Protein AF-A0A9D6GBI1-F1 (afdb_monomer_lite)

Structure (mmCIF, N/CA/C/O backbone):
data_AF-A0A9D6GBI1-F1
#
_entry.id   AF-A0A9D6GBI1-F1
#
loop_
_atom_site.group_PDB
_atom_site.id
_atom_site.type_symbol
_atom_site.label_atom_id
_atom_site.label_alt_id
_atom_site.label_comp_id
_atom_site.label_asym_id
_atom_site.label_entity_id
_atom_site.label_seq_id
_atom_site.pdbx_PDB_ins_code
_atom_site.Cartn_x
_atom_site.Cartn_y
_atom_site.Cartn_z
_atom_site.occupancy
_atom_site.B_iso_or_equiv
_atom_site.auth_seq_id
_atom_site.auth_comp_id
_atom_site.auth_asym_id
_atom_site.auth_atom_id
_atom_site.pdbx_PDB_model_num
ATOM 1 N N . MET A 1 1 ? 23.840 6.488 -0.657 1.00 52.56 1 MET A N 1
ATOM 2 C CA . MET A 1 1 ? 23.449 5.273 -1.412 1.00 52.56 1 MET A CA 1
ATOM 3 C C . MET A 1 1 ? 24.704 4.564 -1.901 1.00 52.56 1 MET A C 1
ATOM 5 O O . MET A 1 1 ? 25.555 5.214 -2.498 1.00 52.56 1 MET A O 1
ATOM 9 N N . ARG A 1 2 ? 24.852 3.261 -1.635 1.00 57.72 2 ARG A N 1
ATOM 10 C CA . ARG A 1 2 ? 25.979 2.455 -2.133 1.00 57.72 2 ARG A CA 1
ATOM 11 C C . ARG A 1 2 ? 25.788 2.256 -3.642 1.00 57.72 2 ARG A C 1
ATOM 13 O O . ARG A 1 2 ? 24.819 1.616 -4.038 1.00 57.72 2 ARG A O 1
ATOM 20 N N . LYS A 1 3 ? 26.649 2.847 -4.482 1.00 55.91 3 LYS A N 1
ATOM 21 C CA . LYS A 1 3 ? 26.580 2.658 -5.942 1.00 55.91 3 LYS A CA 1
ATOM 22 C C . LYS A 1 3 ? 26.798 1.180 -6.247 1.00 55.91 3 LYS A C 1
ATOM 24 O O . LYS A 1 3 ? 27.842 0.619 -5.922 1.00 55.91 3 LYS A O 1
ATOM 29 N N . SER A 1 4 ? 25.783 0.554 -6.820 1.00 63.25 4 SER A N 1
ATOM 30 C CA . SER A 1 4 ? 25.846 -0.823 -7.274 1.00 63.25 4 SER A CA 1
ATOM 31 C C . SER A 1 4 ? 26.293 -0.815 -8.735 1.00 63.25 4 SER A C 1
ATOM 33 O O . SER A 1 4 ? 25.525 -0.439 -9.615 1.00 63.25 4 SER A O 1
ATOM 35 N N . ASN A 1 5 ? 27.561 -1.139 -8.988 1.00 67.50 5 ASN A N 1
ATOM 36 C CA . ASN A 1 5 ? 28.131 -1.171 -10.337 1.00 67.50 5 ASN A CA 1
ATOM 37 C C . ASN A 1 5 ? 27.994 -2.582 -10.923 1.00 67.50 5 ASN A C 1
ATOM 39 O O . ASN A 1 5 ? 28.983 -3.299 -11.064 1.00 67.50 5 ASN A O 1
ATOM 43 N N . PHE A 1 6 ? 26.767 -3.002 -11.233 1.00 73.94 6 PHE A N 1
ATOM 44 C CA . PHE A 1 6 ? 26.541 -4.241 -11.976 1.00 73.94 6 PHE A CA 1
ATOM 45 C C . PHE A 1 6 ? 26.573 -3.963 -13.481 1.00 73.94 6 PHE A C 1
ATOM 47 O O . PHE A 1 6 ? 25.873 -3.082 -13.978 1.00 73.94 6 PHE A O 1
ATOM 54 N N . ALA A 1 7 ? 27.384 -4.723 -14.218 1.00 79.88 7 ALA A N 1
ATOM 55 C CA . ALA A 1 7 ? 27.409 -4.661 -15.673 1.00 79.88 7 ALA A CA 1
ATOM 56 C C . ALA A 1 7 ? 26.176 -5.381 -16.243 1.00 79.88 7 ALA A C 1
ATOM 58 O O . ALA A 1 7 ? 26.101 -6.610 -16.221 1.00 79.88 7 ALA A O 1
ATOM 59 N N . LEU A 1 8 ? 25.212 -4.618 -16.762 1.00 83.06 8 LEU A N 1
ATOM 60 C CA . LEU A 1 8 ? 24.061 -5.165 -17.476 1.00 83.06 8 LEU A CA 1
ATOM 61 C C . LEU A 1 8 ? 24.437 -5.415 -18.943 1.00 83.06 8 LEU A C 1
ATOM 63 O O . LEU A 1 8 ? 24.862 -4.497 -19.645 1.00 83.06 8 LEU A O 1
ATOM 67 N N . ARG A 1 9 ? 24.274 -6.653 -19.421 1.00 88.44 9 ARG A N 1
ATOM 68 C CA . ARG A 1 9 ? 24.448 -6.990 -20.841 1.00 88.44 9 ARG A CA 1
ATOM 69 C C . ARG A 1 9 ? 23.103 -6.910 -21.552 1.00 88.44 9 ARG A C 1
ATOM 71 O O . ARG A 1 9 ? 22.170 -7.619 -21.190 1.00 88.44 9 ARG A O 1
ATOM 78 N N . LEU A 1 10 ? 23.030 -6.067 -22.575 1.00 89.81 10 LEU A N 1
ATOM 79 C CA . LEU A 1 10 ? 21.877 -5.929 -23.462 1.00 89.81 10 LEU A CA 1
ATOM 80 C C . LEU A 1 10 ? 22.259 -6.395 -24.867 1.00 89.81 10 LEU A C 1
ATOM 82 O O . LEU A 1 10 ? 23.425 -6.299 -25.259 1.00 89.81 10 LEU A O 1
ATOM 86 N N . GLN A 1 11 ? 21.278 -6.870 -25.637 1.00 96.31 11 GLN A N 1
ATOM 87 C CA . GLN A 1 11 ? 21.483 -7.094 -27.067 1.00 96.31 11 GLN A CA 1
ATOM 88 C C . GLN A 1 11 ? 21.871 -5.769 -27.756 1.00 96.31 11 GLN A C 1
ATOM 90 O O . GLN A 1 11 ? 21.352 -4.720 -27.361 1.00 96.31 11 GLN A O 1
ATOM 95 N N . PRO A 1 12 ? 22.743 -5.779 -28.786 1.00 95.94 12 PRO A N 1
ATOM 96 C CA . PRO A 1 12 ? 23.213 -4.546 -29.425 1.00 95.94 12 PRO A CA 1
ATOM 97 C C . PRO A 1 12 ? 22.090 -3.652 -29.967 1.00 95.94 12 PRO A C 1
ATOM 99 O O . PRO A 1 12 ? 22.137 -2.436 -29.789 1.00 95.94 12 PRO A O 1
ATOM 102 N N . SER A 1 13 ? 21.059 -4.252 -30.569 1.00 97.25 13 SER A N 1
ATOM 103 C CA . SER A 1 13 ? 19.872 -3.547 -31.071 1.00 97.25 13 SER A CA 1
ATOM 104 C C . SER A 1 13 ? 19.112 -2.834 -29.950 1.00 97.25 13 SER A C 1
ATOM 106 O O . SER A 1 13 ? 18.790 -1.654 -30.062 1.00 97.25 13 SER A O 1
ATOM 108 N N . LEU A 1 14 ? 18.898 -3.523 -28.828 1.00 95.69 14 LEU A N 1
ATOM 109 C CA . LEU A 1 14 ? 18.207 -2.972 -27.665 1.00 95.69 14 LEU A CA 1
ATOM 110 C C . LEU A 1 14 ? 19.012 -1.848 -26.998 1.00 95.69 14 LEU A C 1
ATOM 112 O O . LEU A 1 14 ? 18.442 -0.841 -26.590 1.00 95.69 14 LEU A O 1
ATOM 116 N N . LEU A 1 15 ? 20.340 -1.986 -26.921 1.00 95.25 15 LEU A N 1
ATOM 117 C CA . LEU A 1 15 ? 21.212 -0.929 -26.406 1.00 95.25 15 LEU A CA 1
ATOM 118 C C . LEU A 1 15 ? 21.170 0.326 -27.291 1.00 95.25 15 LEU A C 1
ATOM 120 O O . LEU A 1 15 ? 21.195 1.441 -26.768 1.00 95.25 15 LEU A O 1
ATOM 124 N N . ALA A 1 16 ? 21.110 0.159 -28.615 1.00 96.44 16 ALA A N 1
ATOM 125 C CA . ALA A 1 16 ? 20.981 1.276 -29.545 1.00 96.44 16 ALA A CA 1
ATOM 126 C C . ALA A 1 16 ? 19.651 2.021 -29.350 1.00 96.44 16 ALA A C 1
ATOM 128 O O . ALA A 1 16 ? 19.655 3.250 -29.284 1.00 96.44 16 ALA A O 1
ATOM 129 N N . GLU A 1 17 ? 18.537 1.299 -29.182 1.00 97.44 17 GLU A N 1
ATOM 130 C CA . GLU A 1 17 ? 17.247 1.930 -28.874 1.00 97.44 17 GLU A CA 1
ATOM 131 C C . GLU A 1 17 ? 17.217 2.609 -27.508 1.00 97.44 17 GLU A C 1
ATOM 133 O O . GLU A 1 17 ? 16.812 3.765 -27.415 1.00 97.44 17 GLU A O 1
ATOM 138 N N . ALA A 1 18 ? 17.724 1.960 -26.459 1.00 95.88 18 ALA A N 1
ATOM 139 C CA . ALA A 1 18 ? 17.785 2.567 -25.132 1.00 95.88 18 ALA A CA 1
ATOM 140 C C . ALA A 1 18 ? 18.603 3.872 -25.134 1.00 95.88 18 ALA A C 1
ATOM 142 O O . ALA A 1 18 ? 18.240 4.833 -24.464 1.00 95.88 18 ALA A O 1
ATOM 143 N N . ARG A 1 19 ? 19.690 3.940 -25.918 1.00 96.69 19 ARG A N 1
ATOM 144 C CA . ARG A 1 19 ? 20.478 5.173 -26.094 1.00 96.69 19 ARG A CA 1
ATOM 145 C C . ARG A 1 19 ? 19.705 6.267 -26.821 1.00 96.69 19 ARG A C 1
ATOM 147 O O . ARG A 1 19 ? 19.788 7.417 -26.399 1.00 96.69 19 ARG A O 1
ATOM 154 N N . ARG A 1 20 ? 18.972 5.927 -27.887 1.00 97.88 20 ARG A N 1
ATOM 155 C CA . ARG A 1 20 ? 18.127 6.890 -28.612 1.00 97.88 20 ARG A CA 1
ATOM 156 C C . ARG A 1 20 ? 17.036 7.461 -27.714 1.00 97.88 20 ARG A C 1
ATOM 158 O O . ARG A 1 20 ? 16.893 8.677 -27.657 1.00 97.88 20 ARG A O 1
ATOM 165 N N . LEU A 1 21 ? 16.330 6.598 -26.983 1.00 97.56 21 LEU A N 1
ATOM 166 C CA . LEU A 1 21 ? 15.274 7.013 -26.063 1.00 97.56 21 LEU A CA 1
ATOM 167 C C . LEU A 1 21 ? 15.826 7.884 -24.929 1.00 97.56 21 LEU A C 1
ATOM 169 O O . LEU A 1 21 ? 15.318 8.973 -24.689 1.00 97.56 21 LEU A O 1
ATOM 173 N N . ALA A 1 22 ? 16.932 7.467 -24.306 1.00 97.62 22 ALA A N 1
ATOM 174 C CA . ALA A 1 22 ? 17.571 8.238 -23.241 1.00 97.62 22 ALA A CA 1
ATOM 175 C C . ALA A 1 22 ? 18.017 9.631 -23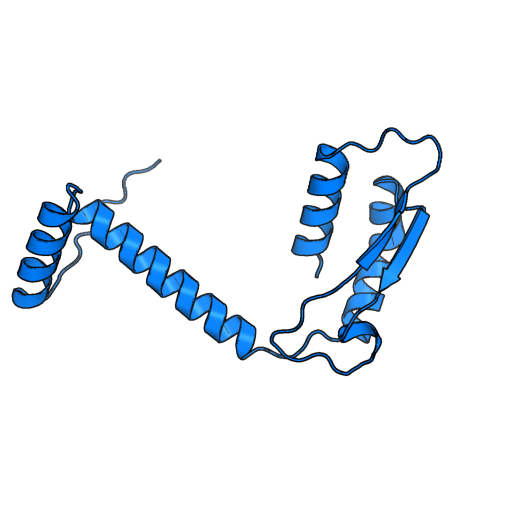.722 1.00 97.62 22 ALA A C 1
ATOM 177 O O . ALA A 1 22 ? 17.841 10.613 -23.006 1.00 97.62 22 ALA A O 1
ATOM 178 N N . ALA A 1 23 ? 18.559 9.731 -24.942 1.00 97.88 23 ALA A N 1
ATOM 179 C CA . ALA A 1 23 ? 18.936 11.011 -25.539 1.00 97.88 23 ALA A CA 1
ATOM 180 C C . ALA A 1 23 ? 17.717 11.903 -25.826 1.00 97.88 23 ALA A C 1
ATOM 182 O O . ALA A 1 23 ? 17.779 13.100 -25.558 1.00 97.88 23 ALA A O 1
ATOM 183 N N . ALA A 1 24 ? 16.618 11.330 -26.328 1.00 97.88 24 ALA A N 1
ATOM 184 C CA . ALA A 1 24 ? 15.374 12.060 -26.579 1.00 97.88 24 ALA A CA 1
ATOM 185 C C . ALA A 1 24 ? 14.738 12.598 -25.283 1.00 97.88 24 ALA A C 1
ATOM 187 O O . ALA A 1 24 ? 14.199 13.700 -25.278 1.00 97.88 24 ALA A O 1
ATOM 188 N N . GLU A 1 25 ? 14.848 11.852 -24.181 1.00 96.81 25 GLU A N 1
ATOM 189 C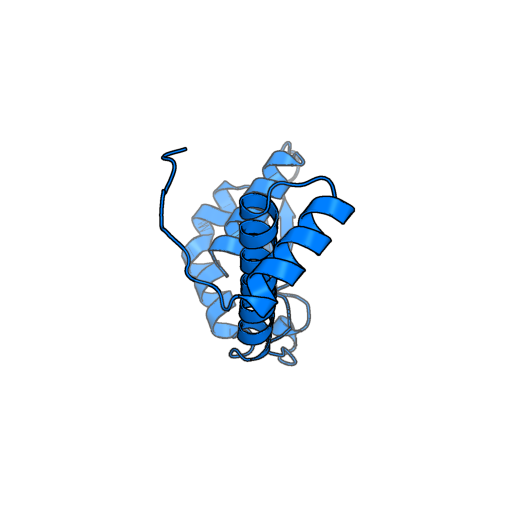 CA . GLU A 1 25 ? 14.365 12.250 -22.852 1.00 96.81 25 GLU A CA 1
ATOM 190 C C . GLU A 1 25 ? 15.372 13.103 -22.057 1.00 96.81 25 GLU A C 1
ATOM 192 O O . GLU A 1 25 ? 15.058 13.585 -20.970 1.00 96.81 25 GLU A O 1
ATOM 197 N N . GLY A 1 26 ? 16.593 13.299 -22.569 1.00 97.31 26 GLY A N 1
ATOM 198 C CA . GLY A 1 26 ? 17.638 14.066 -21.886 1.00 97.31 26 GLY A CA 1
ATOM 199 C C . GLY A 1 26 ? 18.174 13.406 -20.607 1.00 97.31 26 GLY A C 1
ATOM 200 O O . GLY A 1 26 ? 18.650 14.101 -19.709 1.00 97.31 26 GLY A O 1
ATOM 201 N N . VAL A 1 27 ? 18.113 12.075 -20.501 1.00 97.44 27 VAL A N 1
ATOM 202 C CA . VAL A 1 27 ? 18.532 11.307 -19.316 1.00 97.44 27 VAL A CA 1
ATOM 203 C C . VAL A 1 27 ? 19.714 10.381 -19.611 1.00 97.44 27 VAL A C 1
ATOM 205 O O . VAL A 1 27 ? 19.994 10.006 -20.747 1.00 97.44 27 VAL A O 1
ATOM 208 N N . ALA A 1 28 ? 20.436 9.961 -18.569 1.00 95.00 28 ALA A N 1
ATOM 209 C CA . ALA A 1 28 ? 21.464 8.934 -18.716 1.00 95.00 28 ALA A CA 1
ATOM 210 C C . ALA A 1 28 ? 20.831 7.559 -18.994 1.00 95.00 28 ALA A C 1
ATOM 212 O O . ALA A 1 28 ? 19.835 7.195 -18.374 1.00 95.00 28 ALA A O 1
ATOM 213 N N . VAL A 1 29 ? 21.475 6.732 -19.823 1.00 93.44 29 VAL A N 1
ATOM 214 C CA . VAL A 1 29 ? 21.008 5.363 -20.140 1.00 93.44 29 VAL A CA 1
ATOM 215 C C . VAL A 1 29 ? 20.770 4.523 -18.880 1.00 93.44 29 VAL A C 1
ATOM 217 O O . VAL A 1 29 ? 19.775 3.815 -18.785 1.00 93.44 29 VAL A O 1
ATOM 220 N N . ASN A 1 30 ? 21.642 4.638 -17.875 1.00 91.44 30 ASN A N 1
ATOM 221 C CA . ASN A 1 30 ? 21.462 3.938 -16.599 1.00 91.44 30 ASN A CA 1
ATOM 222 C C . ASN A 1 30 ? 20.204 4.400 -15.850 1.00 91.44 30 ASN A C 1
ATOM 224 O O . ASN A 1 30 ? 19.541 3.583 -15.217 1.00 91.44 30 ASN A O 1
ATOM 228 N N . GLN A 1 31 ? 19.876 5.696 -15.913 1.00 93.06 31 GLN A N 1
ATOM 229 C CA . GLN A 1 31 ? 18.667 6.235 -15.294 1.00 93.06 31 GLN A CA 1
ATOM 230 C C . GLN A 1 31 ? 17.424 5.705 -16.008 1.00 93.06 31 GLN A C 1
ATOM 232 O O . GLN A 1 31 ? 16.535 5.188 -15.337 1.00 93.06 31 GLN A O 1
ATOM 237 N N . LEU A 1 32 ? 17.408 5.752 -17.345 1.00 95.19 32 LEU A N 1
ATOM 238 C CA . LEU A 1 32 ? 16.331 5.185 -18.158 1.00 95.19 32 LEU A CA 1
ATOM 239 C C . LEU A 1 32 ? 16.097 3.707 -17.814 1.00 95.19 32 LEU A C 1
ATOM 241 O O . LEU A 1 32 ? 14.974 3.304 -17.535 1.00 95.19 32 LEU A O 1
ATOM 245 N N . ILE A 1 33 ? 17.165 2.902 -17.771 1.00 92.75 33 ILE A N 1
ATOM 246 C CA . ILE A 1 33 ? 17.078 1.471 -17.443 1.00 92.75 33 ILE A CA 1
ATOM 247 C C . ILE A 1 33 ? 16.506 1.257 -16.037 1.00 92.75 33 ILE A C 1
ATOM 249 O O . ILE A 1 33 ? 15.629 0.415 -15.860 1.00 92.75 33 ILE A O 1
ATOM 253 N N . ASN A 1 34 ? 16.975 2.007 -15.036 1.00 92.56 34 ASN A N 1
ATOM 254 C CA . ASN A 1 34 ? 16.469 1.877 -13.669 1.00 92.56 34 ASN A CA 1
ATOM 255 C C . ASN A 1 34 ? 14.973 2.206 -13.577 1.00 92.56 34 ASN A C 1
ATOM 257 O O . ASN A 1 34 ? 14.237 1.477 -12.913 1.00 92.56 34 ASN A O 1
ATOM 261 N N . VAL A 1 35 ? 14.526 3.273 -14.247 1.00 94.69 35 VAL A N 1
ATOM 262 C CA . VAL A 1 35 ? 13.111 3.669 -14.277 1.00 94.69 35 VAL A CA 1
ATOM 263 C C . VAL A 1 35 ? 12.274 2.619 -15.005 1.00 94.69 35 VAL A C 1
ATOM 265 O O . VAL A 1 35 ? 11.317 2.119 -14.425 1.00 94.69 35 VAL A O 1
ATOM 268 N N . ALA A 1 36 ? 12.688 2.179 -16.194 1.00 94.81 36 ALA A N 1
ATOM 269 C CA . ALA A 1 36 ? 11.975 1.152 -16.955 1.00 94.81 36 ALA A CA 1
ATOM 270 C C . ALA A 1 36 ? 11.832 -0.170 -16.175 1.00 94.81 36 ALA A C 1
ATOM 272 O O . ALA A 1 36 ? 10.785 -0.820 -16.201 1.00 94.81 36 ALA A O 1
ATOM 273 N N . VAL A 1 37 ? 12.871 -0.576 -15.434 1.00 94.31 37 VAL A N 1
ATOM 274 C CA . VAL A 1 37 ? 12.798 -1.744 -14.542 1.00 94.31 37 VAL A CA 1
ATOM 275 C C . VAL A 1 37 ? 11.833 -1.488 -13.386 1.00 94.31 37 VAL A C 1
ATOM 277 O O . VAL A 1 37 ? 11.023 -2.362 -13.075 1.00 94.31 37 VAL A O 1
ATOM 280 N N . ALA A 1 38 ? 11.888 -0.313 -12.754 1.00 95.44 38 ALA A N 1
ATOM 281 C CA . ALA A 1 38 ? 10.967 0.045 -11.679 1.00 95.44 38 ALA A CA 1
ATOM 282 C C . ALA A 1 38 ? 9.504 0.017 -12.152 1.00 95.44 38 ALA A C 1
ATOM 284 O O . ALA A 1 38 ? 8.660 -0.572 -11.477 1.00 95.44 38 ALA A O 1
ATOM 285 N N . GLU A 1 39 ? 9.219 0.560 -13.334 1.00 96.06 39 GLU A N 1
ATOM 286 C CA . GLU A 1 39 ? 7.900 0.530 -13.966 1.00 96.06 39 GLU A CA 1
ATOM 287 C C . GLU A 1 39 ? 7.446 -0.898 -14.262 1.00 96.06 39 GLU A C 1
ATOM 289 O O . GLU A 1 39 ? 6.350 -1.298 -13.862 1.00 96.06 39 GLU A O 1
ATOM 294 N N . LYS A 1 40 ? 8.303 -1.724 -14.880 1.00 96.00 40 LYS A N 1
ATOM 295 C CA . LYS A 1 40 ? 7.955 -3.122 -15.163 1.00 96.00 40 LYS A CA 1
ATOM 296 C C . LYS A 1 40 ? 7.663 -3.905 -13.885 1.00 96.00 40 LYS A C 1
ATOM 298 O O . LYS A 1 40 ? 6.734 -4.714 -13.858 1.00 96.00 40 LYS A O 1
ATOM 303 N N . LEU A 1 41 ? 8.438 -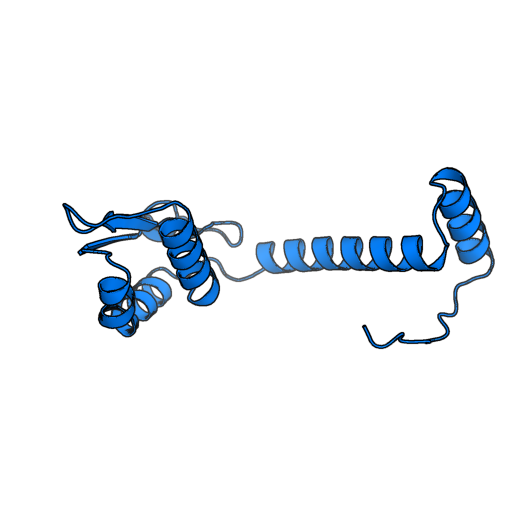3.668 -12.826 1.00 95.50 41 LEU A N 1
ATOM 304 C CA . LEU A 1 41 ? 8.203 -4.268 -11.515 1.00 95.50 41 LEU A CA 1
ATOM 305 C C . LEU A 1 41 ? 6.898 -3.773 -10.886 1.00 95.50 41 LEU A C 1
ATOM 307 O O . LEU A 1 41 ? 6.194 -4.577 -10.277 1.00 95.50 41 LEU A O 1
ATOM 311 N N . ALA A 1 42 ? 6.564 -2.489 -11.021 1.00 92.56 42 ALA A N 1
ATOM 312 C CA . ALA A 1 42 ? 5.306 -1.936 -10.529 1.00 92.56 42 ALA A CA 1
ATOM 313 C C . ALA A 1 42 ? 4.103 -2.598 -11.218 1.00 92.56 42 ALA A C 1
ATOM 315 O O . ALA A 1 42 ? 3.204 -3.080 -10.529 1.00 92.56 42 ALA A O 1
ATOM 316 N N . VAL A 1 43 ? 4.138 -2.727 -12.549 1.00 93.62 43 VAL A N 1
ATOM 317 C CA . VAL A 1 43 ? 3.099 -3.420 -13.331 1.00 93.62 43 VAL A CA 1
ATOM 318 C C . VAL A 1 43 ? 2.976 -4.882 -12.905 1.00 93.62 43 VAL A C 1
ATOM 320 O O . VAL A 1 43 ? 1.891 -5.327 -12.544 1.00 93.62 43 VAL A O 1
ATOM 323 N N . ALA A 1 44 ? 4.090 -5.616 -12.846 1.00 91.12 44 ALA A N 1
ATOM 324 C CA . ALA A 1 44 ? 4.070 -7.028 -12.461 1.00 91.12 44 ALA A CA 1
ATOM 325 C C . ALA A 1 44 ? 3.544 -7.246 -11.029 1.00 91.12 44 ALA A C 1
ATOM 327 O O . ALA A 1 44 ? 2.899 -8.253 -10.738 1.00 91.12 44 ALA A O 1
ATOM 328 N N . ARG A 1 45 ? 3.819 -6.314 -10.106 1.00 87.19 45 ARG A N 1
ATOM 329 C CA . ARG A 1 45 ? 3.266 -6.348 -8.743 1.00 87.19 45 ARG A CA 1
ATOM 330 C C . ARG A 1 45 ? 1.769 -6.059 -8.734 1.00 87.19 45 ARG A C 1
ATOM 332 O O . ARG A 1 45 ? 1.050 -6.744 -8.014 1.00 87.19 45 ARG A O 1
ATOM 339 N N . ALA A 1 46 ? 1.309 -5.090 -9.526 1.00 84.56 46 ALA A N 1
ATOM 340 C CA . ALA A 1 46 ? -0.112 -4.788 -9.660 1.00 84.56 46 ALA A CA 1
ATOM 341 C C . ALA A 1 46 ? -0.883 -5.999 -10.207 1.00 84.56 46 ALA A C 1
ATOM 343 O O . ALA A 1 46 ? -1.854 -6.421 -9.590 1.00 84.56 46 ALA A O 1
ATOM 344 N N . GLU A 1 47 ? -0.395 -6.629 -11.279 1.00 86.50 47 GLU A N 1
ATOM 345 C CA . GLU A 1 47 ? -0.979 -7.855 -11.845 1.00 86.50 47 GLU A CA 1
ATOM 346 C C . GLU A 1 47 ? -1.060 -8.984 -10.811 1.00 86.50 47 GLU A C 1
ATOM 348 O O . GLU A 1 47 ? -2.104 -9.612 -10.653 1.00 86.50 47 GLU A O 1
ATOM 353 N N . ARG A 1 48 ? 0.015 -9.214 -10.046 1.00 83.25 48 ARG A N 1
ATOM 354 C CA . ARG A 1 48 ? 0.013 -10.222 -8.973 1.00 83.25 48 ARG A CA 1
ATOM 355 C C . ARG A 1 48 ? -0.980 -9.903 -7.861 1.00 83.25 48 ARG A C 1
ATOM 357 O O . ARG A 1 48 ? -1.582 -10.833 -7.338 1.00 83.25 48 ARG A O 1
ATOM 364 N N . ARG A 1 49 ? -1.155 -8.626 -7.495 1.00 77.50 49 ARG A N 1
ATOM 365 C CA . ARG A 1 49 ? -2.163 -8.211 -6.504 1.00 77.50 49 ARG A CA 1
ATOM 366 C C . ARG A 1 49 ? -3.566 -8.534 -7.009 1.00 77.50 49 ARG A C 1
ATOM 368 O O . ARG A 1 49 ? -4.340 -9.144 -6.287 1.00 77.50 49 ARG A O 1
ATOM 375 N N . LEU A 1 50 ? -3.842 -8.207 -8.270 1.00 79.19 50 LEU A N 1
ATOM 376 C CA . LEU A 1 50 ? -5.123 -8.479 -8.928 1.00 79.19 50 LEU A CA 1
ATOM 377 C C . LEU A 1 50 ? -5.380 -9.976 -9.177 1.00 79.19 50 LEU A C 1
ATOM 379 O O . LEU A 1 50 ? -6.524 -10.367 -9.372 1.00 79.19 50 LEU A O 1
ATOM 383 N N . ALA A 1 51 ? -4.341 -10.812 -9.176 1.00 81.88 51 ALA A N 1
ATOM 384 C CA . ALA A 1 51 ? -4.451 -12.265 -9.311 1.00 81.88 51 ALA A CA 1
ATOM 385 C C . ALA A 1 51 ? -4.434 -13.018 -7.964 1.00 81.88 51 ALA A C 1
ATOM 387 O O . ALA A 1 51 ? -4.547 -14.244 -7.949 1.00 81.88 51 ALA A O 1
ATOM 388 N N . GLY A 1 52 ? -4.240 -12.31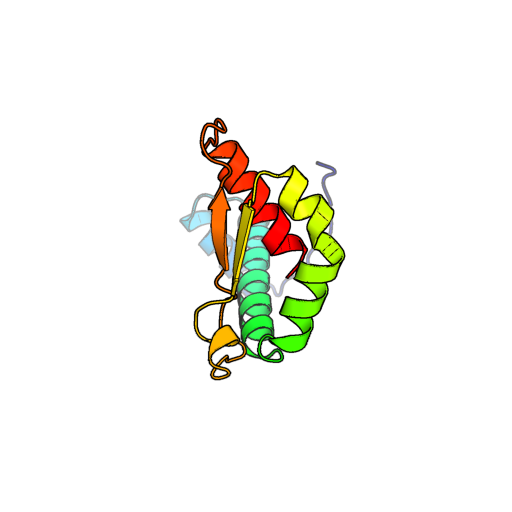5 -6.843 1.00 82.31 52 GLY A N 1
ATOM 389 C CA . GLY A 1 52 ? -4.211 -12.903 -5.504 1.00 82.31 52 GLY A CA 1
ATOM 390 C C . GLY A 1 52 ? -5.596 -13.336 -5.005 1.00 82.31 52 GLY A C 1
ATOM 391 O O . GLY A 1 52 ? -6.597 -13.131 -5.686 1.00 82.31 52 GLY A O 1
ATOM 392 N N . PRO A 1 53 ? -5.692 -13.945 -3.812 1.00 86.38 53 PRO A N 1
ATOM 393 C CA . PRO A 1 53 ? -6.988 -14.185 -3.189 1.00 86.38 53 PRO A CA 1
ATOM 394 C C . PRO A 1 53 ? -7.658 -12.853 -2.826 1.00 86.38 53 PRO A C 1
ATOM 396 O O . PRO A 1 53 ? -6.986 -11.897 -2.438 1.00 86.38 53 PRO A O 1
ATOM 399 N N . ALA A 1 54 ? -8.988 -12.808 -2.919 1.00 90.56 54 ALA A N 1
ATOM 400 C CA . ALA A 1 54 ? -9.761 -11.689 -2.394 1.00 90.56 54 ALA A CA 1
ATOM 401 C C . ALA A 1 54 ? -9.507 -11.507 -0.881 1.00 90.56 54 ALA A C 1
ATOM 403 O O . ALA A 1 54 ? -9.227 -12.493 -0.187 1.00 90.56 54 ALA A O 1
ATOM 404 N N . PRO A 1 55 ? -9.611 -10.275 -0.351 1.00 92.75 55 PRO A N 1
ATOM 405 C CA . PRO A 1 55 ? -9.504 -10.029 1.081 1.00 92.75 55 PRO A CA 1
ATOM 406 C C . PRO A 1 55 ? -10.519 -10.863 1.875 1.00 92.75 55 PRO A C 1
ATOM 408 O O . PRO A 1 55 ? -11.720 -10.827 1.611 1.00 92.75 55 PRO A O 1
ATOM 411 N N . ASP A 1 56 ? -10.026 -11.599 2.868 1.00 94.25 56 ASP A N 1
ATOM 412 C CA . ASP A 1 56 ? -10.835 -12.446 3.747 1.00 94.25 56 ASP A CA 1
ATOM 413 C C . ASP A 1 56 ? -11.345 -11.617 4.936 1.00 94.25 56 ASP A C 1
ATOM 415 O O . ASP A 1 56 ? -10.568 -11.159 5.784 1.00 94.25 56 ASP A O 1
ATOM 419 N N . ARG A 1 57 ? -12.667 -11.436 4.991 1.00 96.25 57 ARG A N 1
ATOM 420 C CA . ARG A 1 57 ? -13.369 -10.671 6.026 1.00 96.25 57 ARG A CA 1
ATOM 421 C C . ARG A 1 57 ? -13.077 -11.205 7.426 1.00 96.25 57 ARG A C 1
ATOM 423 O O . ARG A 1 57 ? -12.767 -10.426 8.328 1.00 96.25 57 ARG A O 1
ATOM 430 N N . GLU A 1 58 ? -13.169 -12.513 7.632 1.00 96.31 58 GLU A N 1
ATOM 431 C CA . GLU A 1 58 ? -12.959 -13.161 8.926 1.00 96.31 58 GLU A CA 1
ATOM 432 C C . GLU A 1 58 ? -11.501 -13.046 9.372 1.00 96.31 58 GLU A C 1
ATOM 434 O O . GLU A 1 58 ? -11.217 -12.866 10.561 1.00 96.31 58 GLU A O 1
ATOM 439 N N . ARG A 1 59 ? -10.552 -13.126 8.436 1.00 95.75 59 ARG A N 1
ATOM 440 C CA . ARG A 1 59 ? -9.136 -12.860 8.719 1.00 95.75 59 ARG A CA 1
ATOM 441 C C . ARG A 1 59 ? -8.907 -11.405 9.126 1.00 95.75 59 ARG A C 1
ATOM 443 O O . ARG A 1 59 ? -8.237 -11.173 10.130 1.00 95.75 59 ARG A O 1
ATOM 450 N N . ILE A 1 60 ? -9.477 -10.447 8.398 1.00 96.94 60 ILE A N 1
ATOM 451 C CA . ILE A 1 60 ? -9.337 -9.011 8.686 1.00 96.94 60 ILE A CA 1
ATOM 452 C C . ILE A 1 60 ? -9.917 -8.673 10.060 1.00 96.94 60 ILE A C 1
ATOM 454 O O . ILE A 1 60 ? -9.246 -8.049 10.877 1.00 96.94 60 ILE A O 1
ATOM 458 N N . VAL A 1 61 ? -11.136 -9.132 10.358 1.00 96.88 61 VAL A N 1
ATOM 459 C CA . VAL A 1 61 ? -11.778 -8.883 11.658 1.00 96.88 61 VAL A CA 1
ATOM 460 C C . VAL A 1 61 ? -10.960 -9.476 12.806 1.00 96.88 61 VAL A C 1
ATOM 462 O O . VAL A 1 61 ? -10.847 -8.837 13.850 1.00 96.88 61 VAL A O 1
ATOM 465 N N . ARG A 1 62 ? -10.364 -10.663 12.627 1.00 97.62 62 ARG A N 1
ATOM 466 C CA . ARG A 1 62 ? -9.457 -11.248 13.628 1.00 97.62 62 ARG A CA 1
ATOM 467 C C . ARG A 1 62 ? -8.223 -10.377 13.853 1.00 97.62 62 ARG A C 1
ATOM 469 O O . ARG A 1 62 ? -7.988 -9.982 14.986 1.00 97.62 62 ARG A O 1
ATOM 476 N N . LEU A 1 63 ? -7.514 -9.994 12.789 1.00 97.19 63 LEU A N 1
ATOM 477 C CA . LEU A 1 63 ? -6.323 -9.137 12.892 1.00 97.19 63 LEU A CA 1
ATOM 478 C C . LEU A 1 63 ? -6.622 -7.794 13.574 1.00 97.19 63 LEU A C 1
ATOM 480 O O . LEU A 1 63 ? -5.839 -7.336 14.402 1.00 97.19 63 LEU A O 1
ATOM 484 N N . LEU A 1 64 ? -7.764 -7.178 13.258 1.00 97.25 64 LEU A N 1
ATOM 485 C CA . LEU A 1 64 ? -8.192 -5.923 13.879 1.00 97.25 64 LEU A CA 1
ATOM 486 C C . LEU A 1 64 ? -8.517 -6.090 15.370 1.00 97.25 64 LEU A C 1
ATOM 488 O O . LEU A 1 64 ? -8.206 -5.201 16.157 1.00 97.25 64 LEU A O 1
ATOM 492 N N . ARG A 1 65 ? -9.119 -7.219 15.769 1.00 96.69 65 ARG A N 1
ATOM 493 C CA . ARG A 1 65 ? -9.385 -7.534 17.183 1.00 96.69 65 ARG A CA 1
ATOM 494 C C . ARG A 1 65 ? -8.101 -7.815 17.955 1.00 96.69 65 ARG A C 1
ATOM 496 O O . ARG A 1 65 ? -7.930 -7.283 19.045 1.00 96.69 65 ARG A O 1
ATOM 503 N N . ASP A 1 66 ? -7.178 -8.572 17.369 1.00 97.88 66 ASP A N 1
ATOM 504 C CA . ASP A 1 66 ? -5.885 -8.894 17.986 1.00 97.88 66 ASP A CA 1
ATOM 505 C C . ASP A 1 66 ? -5.032 -7.637 18.243 1.00 97.88 66 ASP A C 1
ATOM 507 O O . ASP A 1 66 ? -4.143 -7.642 19.092 1.00 97.88 66 ASP A O 1
ATOM 511 N N . ARG A 1 67 ? -5.309 -6.545 17.518 1.00 97.56 67 ARG A N 1
ATOM 512 C CA . ARG A 1 67 ? -4.629 -5.247 17.628 1.00 97.56 67 ARG A CA 1
ATOM 513 C C . ARG A 1 67 ? -5.478 -4.153 18.274 1.00 97.56 67 ARG A C 1
ATOM 515 O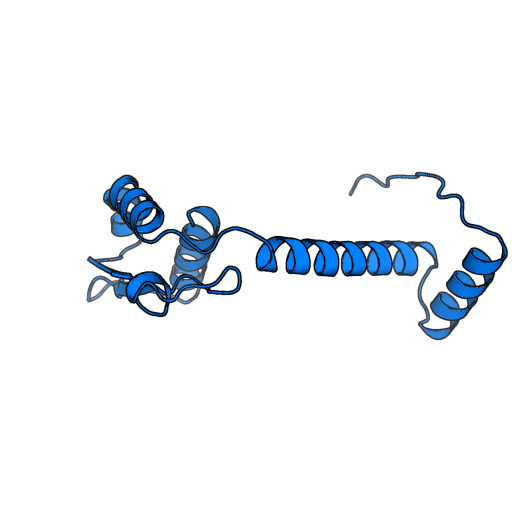 O . ARG A 1 67 ? -5.136 -2.975 18.170 1.00 97.56 67 ARG A O 1
ATOM 522 N N . GLU A 1 68 ? -6.569 -4.507 18.954 1.00 96.69 68 GLU A N 1
ATOM 523 C CA . GLU A 1 68 ? -7.520 -3.530 19.495 1.00 96.69 68 GLU A CA 1
ATOM 524 C C . GLU A 1 68 ? -6.850 -2.501 20.421 1.00 96.69 68 GLU A C 1
ATOM 526 O O . GLU A 1 68 ? -7.088 -1.301 20.276 1.00 96.69 68 GLU A O 1
ATOM 531 N N . GLU A 1 69 ? -5.985 -2.938 21.339 1.00 96.62 69 GLU A N 1
ATOM 532 C CA . GLU A 1 69 ? -5.306 -2.040 22.285 1.00 96.62 69 GLU A CA 1
ATOM 533 C C . GLU A 1 69 ? -4.416 -1.010 21.572 1.00 96.62 69 GLU A C 1
ATOM 535 O O . GLU A 1 69 ? -4.467 0.185 21.873 1.00 96.62 69 GLU A O 1
ATOM 540 N N . GLU A 1 70 ? -3.649 -1.450 20.572 1.00 96.50 70 GLU A N 1
ATOM 541 C CA . GLU A 1 70 ? -2.787 -0.583 19.764 1.00 96.50 70 GLU A CA 1
ATOM 542 C C . GLU A 1 70 ? -3.606 0.425 18.943 1.00 96.50 70 GLU A C 1
ATOM 544 O O . GLU A 1 70 ? -3.247 1.603 18.844 1.00 96.50 70 GLU A O 1
ATOM 549 N N . ILE A 1 71 ? -4.733 -0.018 18.378 1.00 96.31 71 ILE A N 1
ATOM 550 C CA . ILE A 1 71 ? -5.665 0.825 17.620 1.00 96.31 71 ILE A CA 1
ATOM 551 C C . ILE A 1 71 ? -6.296 1.881 18.539 1.00 96.31 71 ILE A C 1
ATOM 553 O O . ILE A 1 71 ? -6.341 3.066 18.191 1.00 96.31 71 ILE A O 1
ATOM 557 N N . ARG A 1 72 ? -6.719 1.491 19.748 1.00 95.06 72 ARG A N 1
ATOM 558 C CA . ARG A 1 72 ? -7.263 2.418 20.753 1.00 95.06 72 ARG A CA 1
ATOM 559 C C . ARG A 1 72 ? -6.230 3.441 21.214 1.00 95.06 72 ARG A C 1
ATOM 561 O O . ARG A 1 72 ? -6.559 4.623 21.322 1.00 95.06 72 ARG A O 1
ATOM 568 N N . ALA A 1 73 ? -4.976 3.034 21.411 1.00 93.44 73 ALA A N 1
ATOM 569 C CA . ALA A 1 73 ? -3.886 3.941 21.782 1.00 93.44 73 ALA A CA 1
ATOM 570 C C . ALA A 1 73 ? -3.666 5.060 20.741 1.00 93.44 73 ALA A C 1
ATOM 572 O O . ALA A 1 73 ? -3.303 6.191 21.089 1.00 93.44 73 ALA A O 1
ATOM 573 N N . LYS A 1 74 ? -3.968 4.787 19.464 1.00 92.94 74 LYS A N 1
ATOM 574 C CA . LYS A 1 74 ? -3.923 5.771 18.366 1.00 92.94 74 LYS A CA 1
ATOM 575 C C . LYS A 1 74 ? -5.116 6.738 18.347 1.00 92.94 74 LYS A C 1
ATOM 577 O O . LYS A 1 74 ? -5.131 7.665 17.542 1.00 92.94 74 LYS A O 1
ATOM 582 N N . GLY A 1 75 ? -6.074 6.594 19.263 1.00 93.19 75 GLY A N 1
ATOM 583 C CA . GLY A 1 75 ? -7.206 7.507 19.432 1.00 93.19 75 GLY A CA 1
ATOM 584 C C . GLY A 1 75 ? -8.502 7.056 18.762 1.00 93.19 75 GLY A C 1
ATOM 585 O O . GLY A 1 75 ? -9.457 7.831 18.756 1.00 93.19 75 GLY A O 1
ATOM 586 N N . VAL A 1 76 ? -8.547 5.832 18.230 1.00 96.44 76 VAL A N 1
ATOM 587 C CA . VAL A 1 76 ? -9.755 5.242 17.641 1.00 96.44 76 VAL A CA 1
ATOM 588 C C . VAL A 1 76 ? -10.672 4.730 18.754 1.00 96.44 76 VAL A C 1
ATOM 590 O O . VAL A 1 76 ? -10.273 3.906 19.577 1.00 96.44 76 VAL A O 1
ATOM 593 N N . THR A 1 77 ? -11.913 5.208 18.796 1.00 95.75 77 THR A N 1
ATOM 594 C CA . THR A 1 77 ? -12.927 4.778 19.775 1.00 95.75 77 THR A CA 1
ATOM 595 C C . THR A 1 77 ? -13.843 3.701 19.220 1.00 95.75 77 THR A C 1
ATOM 597 O O . THR A 1 77 ? -14.242 2.800 19.967 1.00 95.75 77 THR A O 1
ATOM 600 N N . ARG A 1 78 ? -14.149 3.776 17.921 1.00 95.81 78 ARG A N 1
ATOM 601 C CA . ARG A 1 78 ? -14.919 2.780 17.173 1.00 95.81 78 ARG A CA 1
ATOM 602 C C . ARG A 1 78 ? -14.295 2.555 15.808 1.00 95.81 78 ARG A C 1
ATOM 604 O O . ARG A 1 78 ? -13.737 3.474 15.215 1.00 95.81 78 ARG A O 1
ATOM 611 N N . LEU A 1 79 ? -14.419 1.327 15.327 1.00 96.56 79 LEU A N 1
ATOM 612 C CA . LEU A 1 79 ? -13.934 0.903 14.026 1.00 96.56 79 LEU A CA 1
ATOM 613 C C . LEU A 1 79 ? -14.990 0.004 13.388 1.00 96.56 79 LEU A C 1
ATOM 615 O O . LEU A 1 79 ? -15.508 -0.901 14.043 1.00 96.56 79 LEU A O 1
ATOM 619 N N . ALA A 1 80 ? -15.304 0.252 12.122 1.00 96.19 80 ALA A N 1
ATOM 620 C CA . ALA A 1 80 ? -16.216 -0.568 11.341 1.00 96.19 80 ALA A CA 1
ATOM 621 C C . ALA A 1 80 ? -15.583 -0.931 9.998 1.00 96.19 80 ALA A C 1
ATOM 623 O O . ALA A 1 80 ? -15.091 -0.061 9.282 1.00 96.19 80 ALA A O 1
ATOM 624 N N . LEU A 1 81 ? -15.634 -2.218 9.655 1.00 97.19 81 LEU A N 1
ATOM 625 C CA . LEU A 1 81 ? -15.343 -2.694 8.308 1.00 97.19 81 LEU A CA 1
ATOM 626 C C . LEU A 1 81 ? -16.547 -2.384 7.417 1.00 97.19 81 LEU A C 1
ATOM 628 O O . LEU A 1 81 ? -17.673 -2.760 7.751 1.00 97.19 81 LEU A O 1
ATOM 632 N N . VAL A 1 82 ? -16.311 -1.712 6.296 1.00 97.25 82 VAL A N 1
ATOM 633 C CA . VAL A 1 82 ? -17.344 -1.349 5.321 1.00 97.25 82 VAL A CA 1
ATOM 634 C C . VAL A 1 82 ? -16.939 -1.802 3.917 1.00 97.25 82 VAL A C 1
ATOM 636 O O . VAL A 1 82 ? -15.985 -2.560 3.738 1.00 97.25 82 VAL A O 1
ATOM 639 N N . GLY A 1 83 ? -17.711 -1.398 2.910 1.00 96.00 83 GLY A N 1
ATOM 640 C CA . GLY A 1 83 ? -17.383 -1.693 1.521 1.00 96.00 83 GLY A CA 1
ATOM 641 C C . GLY A 1 83 ? -17.557 -3.167 1.158 1.00 96.00 83 GLY A C 1
ATOM 642 O O . GLY A 1 83 ? -18.368 -3.884 1.748 1.00 96.00 83 GLY A O 1
ATOM 643 N N . SER A 1 84 ? -16.829 -3.595 0.127 1.00 97.06 84 SER A N 1
ATOM 644 C CA . SER A 1 84 ? -17.050 -4.908 -0.496 1.00 97.06 84 SER A CA 1
ATOM 645 C C . SER A 1 84 ? -16.701 -6.087 0.417 1.00 97.06 84 SER A C 1
ATOM 647 O O . SER A 1 84 ? -17.426 -7.077 0.515 1.00 97.06 84 SER A O 1
ATOM 649 N N . VAL A 1 85 ? -15.636 -5.933 1.203 1.00 97.06 85 VAL A N 1
ATOM 650 C CA . VAL A 1 85 ? -15.213 -6.938 2.186 1.00 97.06 85 VAL A CA 1
ATOM 651 C C . VAL A 1 85 ? -16.286 -7.151 3.253 1.00 97.06 85 VAL A C 1
ATOM 653 O O . VAL A 1 85 ? -16.571 -8.288 3.619 1.00 97.06 85 VAL A O 1
ATOM 656 N N . ALA A 1 86 ? -16.939 -6.083 3.721 1.00 96.75 86 ALA A N 1
ATOM 657 C CA . ALA A 1 86 ? -18.023 -6.203 4.693 1.00 96.75 86 ALA A CA 1
ATOM 658 C C . ALA A 1 86 ? -19.256 -6.929 4.130 1.00 96.75 86 ALA A C 1
ATOM 660 O O . ALA A 1 86 ? -19.923 -7.643 4.880 1.00 96.75 86 ALA A O 1
ATOM 661 N N . ARG A 1 87 ? -19.550 -6.747 2.833 1.00 95.50 87 ARG A N 1
ATOM 662 C CA . ARG A 1 87 ? -20.698 -7.359 2.139 1.00 95.50 87 ARG A CA 1
ATOM 663 C C . ARG A 1 87 ? -20.443 -8.789 1.658 1.00 95.50 87 ARG A C 1
ATOM 665 O O . ARG A 1 87 ? -21.403 -9.484 1.343 1.00 95.50 87 ARG A O 1
ATOM 672 N N . GLY A 1 88 ? -19.184 -9.222 1.603 1.00 94.31 88 GLY A N 1
ATOM 673 C CA . GLY A 1 88 ? -18.805 -10.538 1.085 1.00 94.31 88 GLY A CA 1
ATOM 674 C C . GLY A 1 88 ? -18.749 -10.617 -0.446 1.00 94.31 88 GLY A C 1
ATOM 675 O O . GLY A 1 88 ? -18.711 -11.715 -0.987 1.00 94.31 88 GLY A O 1
ATOM 676 N N . ASP A 1 89 ? -18.729 -9.478 -1.144 1.00 95.19 89 ASP A N 1
ATOM 677 C CA . ASP A 1 89 ? -18.598 -9.377 -2.608 1.00 95.19 89 ASP A CA 1
ATOM 678 C C . ASP A 1 89 ? -17.191 -8.900 -3.029 1.00 95.19 89 ASP A C 1
ATOM 680 O O . ASP A 1 89 ? -16.996 -8.370 -4.124 1.00 95.19 89 ASP A O 1
ATOM 684 N N . ALA A 1 90 ? -16.197 -9.071 -2.149 1.00 95.44 90 ALA A N 1
ATOM 685 C CA . ALA A 1 90 ? -14.824 -8.666 -2.412 1.00 95.44 90 ALA A CA 1
ATOM 686 C C . ALA A 1 90 ? -14.177 -9.503 -3.524 1.00 95.44 90 ALA A C 1
ATOM 688 O O . ALA A 1 90 ? -14.291 -10.727 -3.578 1.00 95.44 90 ALA A O 1
ATOM 689 N N . THR A 1 91 ? -13.433 -8.822 -4.386 1.00 92.88 91 THR A N 1
ATOM 690 C CA . THR A 1 91 ? -12.605 -9.416 -5.436 1.00 92.88 91 THR A CA 1
ATOM 691 C C . THR A 1 91 ? -11.126 -9.289 -5.056 1.00 92.88 91 THR A C 1
ATOM 693 O O . THR A 1 91 ? -10.793 -8.534 -4.142 1.00 92.88 91 THR A O 1
ATOM 696 N N . PRO A 1 92 ? -10.199 -9.952 -5.764 1.00 90.62 92 PRO A N 1
ATOM 697 C CA . PRO A 1 92 ? -8.759 -9.712 -5.597 1.00 90.62 92 PRO A CA 1
ATOM 698 C C . PRO A 1 92 ? -8.330 -8.245 -5.752 1.00 90.62 92 PRO A C 1
ATOM 700 O O . PRO A 1 92 ? -7.313 -7.822 -5.208 1.00 90.62 92 PRO A O 1
ATOM 703 N N . ALA A 1 93 ? -9.107 -7.460 -6.502 1.00 89.56 93 ALA A N 1
ATOM 704 C CA . ALA A 1 93 ? -8.869 -6.039 -6.711 1.00 89.56 93 ALA A CA 1
ATOM 705 C C . ALA A 1 93 ? -9.493 -5.147 -5.627 1.00 89.56 93 ALA A C 1
ATOM 707 O O . ALA A 1 93 ? -9.249 -3.943 -5.635 1.00 89.56 93 ALA A O 1
ATOM 708 N N . SER A 1 94 ? -10.316 -5.709 -4.736 1.00 92.88 94 SER A N 1
ATOM 709 C CA . SER A 1 94 ? -11.014 -4.947 -3.705 1.00 92.88 94 SER A CA 1
ATOM 710 C C . SER A 1 94 ? -10.052 -4.396 -2.660 1.00 92.88 94 SER A C 1
ATOM 712 O O . SER A 1 94 ? -9.159 -5.094 -2.178 1.00 92.88 94 SER A O 1
ATOM 714 N N . ASP A 1 95 ? -10.298 -3.154 -2.261 1.00 93.19 95 ASP A N 1
ATOM 715 C CA . ASP A 1 95 ? -9.655 -2.545 -1.106 1.00 93.19 95 ASP A CA 1
ATOM 716 C C . ASP A 1 95 ? -10.415 -2.891 0.189 1.00 93.19 95 ASP A C 1
ATOM 718 O O . ASP A 1 95 ? -11.559 -3.362 0.164 1.00 93.19 95 ASP A O 1
ATOM 722 N N . VAL A 1 96 ? -9.758 -2.679 1.333 1.00 95.25 96 VAL A N 1
ATOM 723 C CA . VAL A 1 96 ? -10.359 -2.837 2.662 1.00 95.25 96 VAL A CA 1
ATOM 724 C C . VAL A 1 96 ? -10.742 -1.465 3.200 1.00 95.25 96 VAL A C 1
ATOM 726 O O . VAL A 1 96 ? -9.880 -0.665 3.561 1.00 95.25 96 VAL A O 1
ATOM 729 N N . ASP A 1 97 ? -12.042 -1.204 3.283 1.00 96.38 97 ASP A N 1
ATOM 730 C CA . ASP A 1 97 ? -12.559 0.080 3.740 1.00 96.38 97 ASP A CA 1
ATOM 731 C C . ASP A 1 97 ? -12.863 0.048 5.239 1.00 96.38 97 ASP A C 1
ATOM 733 O O . ASP A 1 97 ? -13.648 -0.776 5.718 1.00 96.38 97 ASP A O 1
ATOM 737 N N . LEU A 1 98 ? -12.271 0.981 5.984 1.00 96.81 98 LEU A N 1
ATOM 738 C CA . LEU A 1 98 ? -12.497 1.144 7.418 1.00 96.81 98 LEU A CA 1
ATOM 739 C C . LEU A 1 98 ? -13.102 2.517 7.710 1.00 96.81 98 LEU A C 1
ATOM 741 O O . LEU A 1 98 ? -12.565 3.544 7.296 1.00 96.81 98 LEU A O 1
ATOM 745 N N . LEU A 1 99 ? -14.182 2.537 8.487 1.00 96.88 99 LEU A N 1
ATOM 746 C CA . LEU A 1 99 ? -14.662 3.743 9.157 1.00 96.88 99 LEU A CA 1
ATOM 747 C C . LEU A 1 99 ? -14.127 3.765 10.582 1.00 96.88 99 LEU A C 1
ATOM 749 O O . LEU A 1 99 ? -14.196 2.758 11.288 1.00 96.88 99 LEU A O 1
ATOM 753 N N . VAL A 1 100 ? -13.609 4.917 11.001 1.00 96.12 100 VAL A N 1
ATOM 754 C CA . VAL A 1 100 ? -13.058 5.114 12.342 1.00 96.12 100 VAL A CA 1
ATOM 755 C C . VAL A 1 100 ? -13.690 6.331 12.999 1.00 96.12 100 VAL A C 1
ATOM 757 O O . VAL A 1 100 ? -13.735 7.408 12.408 1.00 96.12 100 VAL A O 1
ATOM 760 N N . ASP A 1 101 ? -14.123 6.161 14.242 1.00 96.31 101 ASP A N 1
ATOM 761 C CA . ASP A 1 101 ? -14.450 7.280 15.118 1.00 96.31 101 ASP A CA 1
ATOM 762 C C . ASP A 1 101 ? -13.220 7.615 15.953 1.00 96.31 101 ASP A C 1
ATOM 764 O O . ASP A 1 101 ? -12.573 6.731 16.524 1.00 96.31 101 ASP A O 1
ATOM 768 N N . ILE A 1 102 ? -12.905 8.903 16.046 1.00 95.31 102 ILE A N 1
ATOM 769 C CA . ILE A 1 102 ? -11.809 9.406 16.871 1.00 95.31 102 ILE A CA 1
ATOM 770 C C . ILE A 1 102 ? -12.369 9.942 18.186 1.00 95.31 102 ILE A C 1
ATOM 772 O O . ILE A 1 102 ? -13.468 10.497 18.231 1.00 95.31 102 ILE A O 1
ATOM 776 N N . ALA A 1 103 ? -11.612 9.773 19.270 1.00 89.56 103 ALA A N 1
ATOM 777 C CA . ALA A 1 103 ? -11.999 10.257 20.588 1.00 89.56 103 ALA A CA 1
ATOM 778 C C . ALA A 1 103 ? -12.378 11.755 20.558 1.00 89.56 103 ALA A C 1
ATOM 780 O O . ALA A 1 103 ? -11.578 12.578 20.097 1.00 89.56 103 ALA A O 1
ATOM 781 N N . PRO A 1 104 ? -13.569 12.133 21.063 1.00 87.12 104 PRO A N 1
ATOM 782 C CA . PRO A 1 104 ? -14.002 13.524 21.074 1.00 87.12 104 PRO A CA 1
ATOM 783 C C . PRO A 1 104 ? -13.034 14.377 21.901 1.00 87.12 104 PRO A C 1
ATOM 785 O O . PRO A 1 104 ? -12.546 13.955 22.947 1.00 87.12 104 PRO A O 1
ATOM 788 N N . GLY A 1 105 ? -12.723 15.578 21.409 1.00 85.69 105 GLY A N 1
ATOM 789 C CA . GLY A 1 105 ? -11.767 16.488 22.050 1.00 85.69 105 GLY A CA 1
ATOM 790 C C . GLY A 1 105 ? -10.289 16.123 21.849 1.00 85.69 105 GLY A C 1
ATOM 791 O O . GLY A 1 105 ? -9.417 16.888 22.264 1.00 85.69 105 GLY A O 1
ATOM 792 N N . ARG A 1 106 ? -9.970 15.006 21.178 1.00 86.38 106 ARG A N 1
ATOM 793 C CA . ARG A 1 106 ? -8.591 14.698 20.788 1.00 86.38 106 ARG A CA 1
ATOM 794 C C . ARG A 1 106 ? -8.155 15.623 19.654 1.00 86.38 106 ARG A C 1
ATOM 796 O O . ARG A 1 106 ? -8.836 15.743 18.639 1.00 86.38 106 ARG A O 1
ATOM 803 N N . LYS A 1 107 ? -6.974 16.233 19.791 1.00 89.50 107 LYS A N 1
ATOM 804 C CA . LYS A 1 107 ? -6.289 16.850 18.649 1.00 89.50 107 LYS A CA 1
ATOM 805 C C . LYS A 1 107 ? -5.912 15.732 17.678 1.00 89.50 107 LYS A C 1
ATOM 807 O O . LYS A 1 107 ? -5.068 14.906 18.010 1.00 89.50 107 LYS A O 1
ATOM 812 N N . PHE A 1 108 ? -6.577 15.687 16.530 1.00 92.44 108 PHE A N 1
ATOM 813 C CA . PHE A 1 108 ? -6.341 14.696 15.487 1.00 92.44 108 PHE A CA 1
ATOM 814 C C . PHE A 1 108 ? -5.955 15.421 14.204 1.00 92.44 108 PHE A C 1
ATOM 816 O O . PHE A 1 108 ? -6.782 16.055 13.550 1.00 92.44 108 PHE A O 1
ATOM 823 N N . SER A 1 109 ? -4.664 15.402 13.905 1.00 93.75 109 SER A N 1
ATOM 824 C CA . SER A 1 109 ? -4.079 16.091 12.762 1.00 93.75 109 SER A CA 1
ATOM 825 C C . SER A 1 109 ? -4.013 15.187 11.529 1.00 93.75 109 SER A C 1
ATOM 827 O O . SER A 1 109 ? -4.212 13.974 11.597 1.00 93.75 109 SER A O 1
ATOM 829 N N . LEU A 1 110 ? -3.638 15.766 10.385 1.00 94.69 110 LEU A N 1
ATOM 830 C CA . LEU A 1 110 ? -3.318 14.994 9.179 1.00 94.69 110 LEU A CA 1
ATOM 831 C C . LEU A 1 110 ? -2.134 14.032 9.381 1.00 94.69 110 LEU A C 1
ATOM 833 O O . LEU A 1 110 ? -2.057 13.012 8.696 1.00 94.69 110 LEU A O 1
ATOM 837 N N . ILE A 1 111 ? -1.228 14.329 10.319 1.00 95.31 111 ILE A N 1
ATOM 838 C CA . ILE A 1 111 ? -0.111 13.441 10.665 1.00 95.31 111 ILE A CA 1
ATOM 839 C C . ILE A 1 111 ? -0.641 12.211 11.408 1.00 95.31 111 ILE A C 1
ATOM 841 O O . ILE A 1 111 ? -0.265 11.093 11.064 1.00 95.31 111 ILE A O 1
ATOM 845 N N . ASP A 1 112 ? -1.568 12.395 12.352 1.00 94.12 112 ASP A N 1
ATOM 846 C CA . ASP A 1 112 ? -2.228 11.28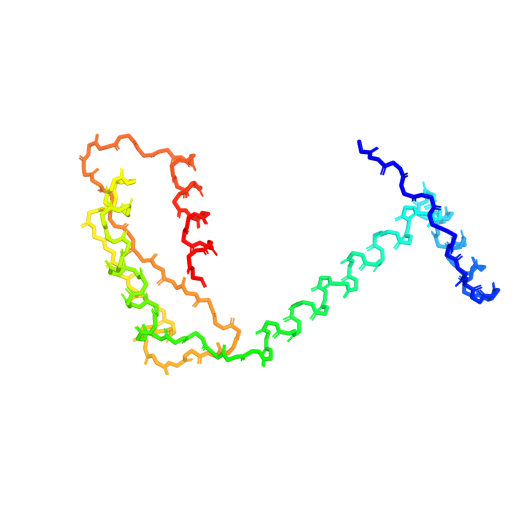8 13.056 1.00 94.12 112 ASP A CA 1
ATOM 847 C C . ASP A 1 112 ? -3.042 10.426 12.087 1.00 94.12 112 ASP A C 1
ATOM 849 O O . ASP A 1 112 ? -2.934 9.201 12.105 1.00 94.12 112 ASP A O 1
ATOM 853 N N . HIS A 1 113 ? -3.794 11.066 11.183 1.00 94.81 113 HIS A N 1
ATOM 854 C CA . HIS A 1 113 ? -4.522 10.375 10.120 1.00 94.81 113 HIS A CA 1
ATOM 855 C C . HIS A 1 113 ? -3.585 9.540 9.240 1.00 94.81 113 HIS A C 1
ATOM 857 O O . HIS A 1 113 ? -3.844 8.362 9.005 1.00 94.81 113 HIS A O 1
ATOM 863 N N . SER A 1 114 ? -2.475 10.127 8.787 1.00 96.00 114 SER A N 1
ATOM 864 C CA . SER A 1 114 ? -1.496 9.437 7.942 1.00 96.00 114 SER A CA 1
ATOM 865 C C . SER A 1 114 ? -0.823 8.281 8.681 1.00 96.00 114 SER A C 1
ATOM 867 O O . SER A 1 114 ? -0.678 7.199 8.119 1.00 96.00 114 SER A O 1
ATOM 869 N N . GLY A 1 115 ? -0.459 8.474 9.952 1.00 95.88 115 GLY A N 1
ATOM 870 C CA . GLY A 1 115 ? 0.125 7.427 10.789 1.00 95.88 115 GLY A CA 1
ATOM 871 C C . GLY A 1 115 ? -0.846 6.277 11.057 1.00 95.88 115 GLY A C 1
ATOM 872 O O . GLY A 1 115 ? -0.448 5.114 11.026 1.00 95.88 115 GLY A O 1
ATOM 873 N N . LEU A 1 116 ? -2.127 6.583 11.270 1.00 95.81 116 LEU A N 1
ATOM 874 C CA . LEU A 1 116 ? -3.174 5.577 11.422 1.00 95.81 116 LEU A CA 1
ATOM 875 C C . LEU A 1 116 ? -3.419 4.819 10.109 1.00 95.81 116 LEU A C 1
ATOM 877 O O . LEU A 1 116 ? -3.526 3.596 10.116 1.00 95.81 116 LEU A O 1
ATOM 881 N N . ARG A 1 117 ? -3.447 5.529 8.976 1.00 96.00 117 ARG A N 1
ATOM 882 C CA . ARG A 1 117 ? -3.583 4.927 7.646 1.00 96.00 117 ARG A CA 1
ATOM 883 C C . ARG A 1 117 ? -2.428 3.972 7.344 1.00 96.00 117 ARG A C 1
ATOM 885 O O . ARG A 1 117 ? -2.687 2.846 6.940 1.00 96.00 117 ARG A O 1
ATOM 892 N N . LEU A 1 118 ? -1.182 4.397 7.562 1.00 96.00 118 LEU A N 1
ATOM 893 C CA . LEU A 1 118 ? 0.001 3.552 7.359 1.00 96.00 118 LEU A CA 1
ATOM 894 C C . LEU A 1 118 ? -0.033 2.313 8.258 1.00 96.00 118 LEU A C 1
ATOM 896 O O . LEU A 1 118 ? 0.215 1.213 7.786 1.00 96.00 118 LEU A O 1
ATOM 900 N N . TYR A 1 119 ? -0.426 2.481 9.523 1.00 96.62 119 TYR A N 1
ATOM 901 C CA . TYR A 1 119 ? -0.578 1.357 10.442 1.00 96.62 119 TYR A CA 1
ATOM 902 C C . TYR A 1 119 ? -1.561 0.299 9.926 1.00 96.62 119 TYR A C 1
ATOM 904 O O . TYR A 1 119 ? -1.254 -0.888 9.971 1.00 96.62 119 TYR A O 1
ATOM 912 N N . PHE A 1 120 ? -2.726 0.712 9.414 1.00 96.50 120 PHE A N 1
ATOM 913 C CA . PHE A 1 120 ? -3.670 -0.242 8.835 1.00 96.50 120 PHE A CA 1
ATOM 914 C C . PHE A 1 120 ? -3.135 -0.882 7.553 1.00 96.50 120 PHE A C 1
ATOM 916 O O . PHE A 1 120 ? -3.301 -2.083 7.402 1.00 96.50 120 PHE A O 1
ATOM 923 N N . GLN A 1 121 ? -2.446 -0.131 6.688 1.00 93.81 121 GLN A N 1
ATOM 924 C CA . GLN A 1 121 ? -1.839 -0.681 5.467 1.00 93.81 121 GLN A CA 1
ATOM 925 C C . GLN A 1 121 ? -0.756 -1.734 5.735 1.00 93.81 121 GLN A C 1
ATOM 927 O O . GLN A 1 121 ? -0.562 -2.629 4.919 1.00 93.81 121 GLN A O 1
ATOM 932 N N . ASP A 1 122 ? -0.031 -1.618 6.848 1.00 94.56 122 ASP A N 1
ATOM 933 C CA . ASP A 1 122 ? 0.959 -2.622 7.245 1.00 94.56 122 ASP A CA 1
ATOM 934 C C . ASP A 1 122 ? 0.298 -3.857 7.881 1.00 94.56 122 ASP A C 1
ATOM 936 O O . ASP A 1 122 ? 0.842 -4.962 7.822 1.00 94.56 122 ASP A O 1
ATOM 940 N N . LEU A 1 123 ? -0.867 -3.672 8.509 1.00 94.25 123 LEU A N 1
ATOM 941 C CA . LEU A 1 123 ? -1.592 -4.728 9.211 1.00 94.25 123 LEU A CA 1
ATOM 942 C C . LEU A 1 123 ? -2.427 -5.615 8.270 1.00 94.25 123 LEU A C 1
ATOM 944 O O . LEU A 1 123 ? -2.499 -6.827 8.500 1.00 94.25 123 LEU A O 1
ATOM 948 N N . ILE A 1 124 ? -3.079 -5.023 7.262 1.00 92.06 124 ILE A N 1
ATOM 949 C CA . ILE A 1 124 ? -4.058 -5.661 6.359 1.00 92.06 124 ILE A CA 1
ATOM 950 C C . ILE A 1 124 ? -3.899 -5.193 4.912 1.00 92.06 124 ILE A C 1
ATOM 952 O O . ILE A 1 124 ? -4.018 -6.079 4.034 1.00 92.06 124 ILE A O 1
#

Secondary structure (DSSP, 8-state):
-----------HHHHHHHHHHHHHTT--HHHHHHHHHHHHHHHHHHHHHHTSPPP-HHHHHHHHHHTHHHHHHTTEEEEEEEHHHHHT---TT---EEEEEEPTT----HHHHHHHHHHHHHH-

pLDDT: mean 92.22, std 8.23, range [52.56, 97.88]

Foldseek 3Di:
DPDDPDDDDDDPVVLVVLVVVCVVVVHDSVVSVVVVVVVVVVVVVLVVLQVDAFDALVVLVVLCVVCVVVLVVLFFPDKDWDDCNVVVNTHSPDDTDMDTDGHPPDPQDVVSVVVSVVVSVVRD

Sequence (124 aa):
MRKSNFALRLQPSLLAEARRLAAAEGVAVNQLINVAVAEKLAVARAERRLAGPAPDRERIVRLLRDREEEIRAKGVTRLALVGSVARGDATPASDVDLLVDIAPGRKFSLIDHSGLRLYFQDLI

Radius of gyration: 22.1 Å; chains: 1; bounding box: 49×31×53 Å